Protein AF-A0A969AXI9-F1 (afdb_monomer)

Solvent-accessible surface area (backbone atoms only — not comparable to full-atom values): 7451 Å² total; per-residue (Å²): 142,86,68,66,72,63,53,54,52,52,51,53,48,51,52,55,48,37,53,51,24,48,51,52,16,48,56,24,43,80,67,69,36,31,72,57,13,39,58,26,38,55,54,35,38,53,51,22,58,76,69,65,37,58,68,57,32,22,55,43,30,37,53,43,15,52,35,31,40,77,70,71,38,32,76,61,13,42,57,28,16,54,51,16,29,53,38,17,61,74,72,63,40,59,68,56,25,23,52,22,30,37,53,36,15,48,42,30,41,78,71,67,40,30,72,64,13,40,59,29,19,52,52,16,31,55,36,17,59,74,74,65,37,63,68,58,25,51,52,29,51,54,50,38,54,50,35,34,52,75,71,72,95

Foldseek 3Di:
DPDDPVVVVVVVVLVVLLVVLCVQLVVCVVVLVLVRNLVSLVVSLVSCVVVVPLLSNLVSLQSNLVSCVSVVNLVSSLVSLVSSLVSCVVVVVLVSNLSSLQSNLVSCVSVVVLVSSLVSLVVSLVSCVVVVVPVSNVSSVVVNVVSCVSVVD

Nearest PDB structures (foldseek):
  6hc2-assembly1_C  TM=8.950E-01  e=2.556E-07  Homo sapiens
  3sf4-assembly2_B  TM=8.738E-01  e=2.435E-07  Homo sapiens
  4wne-assembly1_A  TM=8.964E-01  e=4.155E-07  Homo sapiens
  3sf4-assembly1_A  TM=8.566E-01  e=5.298E-07  Homo sapiens
  5a7d-assembly4_D  TM=8.660E-01  e=2.388E-06  Drosophila melanogaster

Sequence (153 aa):
MAELPQVLAQANNRQSEIERLWQQGLEAFDSSQFREAITAWEQALDIYRTAGSREGEGFILNFLGAAYSNLGRYEQAIGLYEEAITIARETGDRTEEGRALGNLALAYDDLGQYEQAIDLYEEAIAIAREVGNRVGEGINQGNLGLAYASLGQ

pLDDT: mean 94.69, std 10.15, range [47.12, 98.88]

Structure (mmCIF, N/CA/C/O backbone):
data_AF-A0A969AXI9-F1
#
_entry.id   AF-A0A969AXI9-F1
#
loop_
_atom_site.group_PDB
_atom_site.id
_atom_site.type_symbol
_atom_site.label_atom_id
_atom_site.label_alt_id
_atom_site.label_comp_id
_atom_site.label_asym_id
_atom_site.label_entity_id
_atom_site.label_seq_id
_atom_site.pdbx_PDB_ins_code
_atom_site.Cartn_x
_atom_site.Cartn_y
_atom_site.Cartn_z
_atom_site.occupancy
_atom_site.B_iso_or_equiv
_atom_site.auth_seq_id
_atom_site.auth_comp_id
_atom_site.auth_asym_id
_atom_site.auth_atom_id
_atom_site.pdbx_PDB_model_num
ATOM 1 N N . MET A 1 1 ? 21.215 8.622 -37.079 1.00 47.12 1 MET A N 1
ATOM 2 C CA . MET A 1 1 ? 20.161 7.629 -37.386 1.00 47.12 1 MET A CA 1
ATOM 3 C C . MET A 1 1 ? 20.528 6.295 -36.744 1.00 47.12 1 MET A C 1
ATOM 5 O O . MET A 1 1 ? 20.957 5.386 -37.440 1.00 47.12 1 MET A O 1
ATOM 9 N N . ALA A 1 2 ? 20.427 6.186 -35.421 1.00 56.16 2 ALA A N 1
ATOM 10 C CA . ALA A 1 2 ? 20.815 4.975 -34.695 1.00 56.16 2 ALA A CA 1
ATOM 11 C C . ALA A 1 2 ? 19.836 4.706 -33.545 1.00 56.16 2 ALA A C 1
ATOM 13 O O . ALA A 1 2 ? 20.257 4.759 -32.405 1.00 56.16 2 ALA A O 1
ATOM 14 N N . GLU A 1 3 ? 18.523 4.567 -33.786 1.00 52.62 3 GLU A N 1
ATOM 15 C CA . GLU A 1 3 ? 17.594 4.788 -32.652 1.00 52.62 3 GLU A CA 1
ATOM 16 C C . GLU A 1 3 ? 16.369 3.871 -32.511 1.00 52.62 3 GLU A C 1
ATOM 18 O O . GLU A 1 3 ? 15.767 3.886 -31.449 1.00 52.62 3 GLU A O 1
ATOM 23 N N . LEU A 1 4 ? 16.009 2.999 -33.462 1.00 60.31 4 LEU A N 1
ATOM 24 C CA . LEU A 1 4 ? 14.818 2.138 -33.279 1.00 60.31 4 LEU A CA 1
ATOM 25 C C . LEU A 1 4 ? 15.106 0.750 -32.663 1.00 60.31 4 LEU A C 1
ATOM 27 O O . LEU A 1 4 ? 14.437 0.385 -31.698 1.00 60.31 4 LEU A O 1
ATOM 31 N N . PRO A 1 5 ? 16.107 -0.030 -33.119 1.00 67.25 5 PRO A N 1
ATOM 32 C CA . PRO A 1 5 ? 16.329 -1.380 -32.582 1.00 67.25 5 PRO A CA 1
ATOM 33 C C . PRO A 1 5 ? 16.895 -1.390 -31.154 1.00 67.25 5 PRO A C 1
ATOM 35 O O . PRO A 1 5 ? 16.579 -2.272 -30.361 1.00 67.25 5 PRO A O 1
ATOM 38 N N . GLN A 1 6 ? 17.732 -0.403 -30.820 1.00 65.25 6 GLN A N 1
ATOM 39 C CA . GLN A 1 6 ? 18.457 -0.353 -29.548 1.00 65.25 6 GLN A CA 1
ATOM 40 C C . GLN A 1 6 ? 17.562 0.122 -28.393 1.00 65.25 6 GLN A C 1
ATOM 42 O O . GLN A 1 6 ? 17.628 -0.434 -27.299 1.00 65.25 6 GLN A O 1
ATOM 47 N N . VAL A 1 7 ? 16.658 1.072 -28.660 1.00 66.44 7 VAL A N 1
ATOM 48 C CA . VAL A 1 7 ? 15.659 1.553 -27.691 1.00 66.44 7 VAL A CA 1
ATOM 49 C C . VAL A 1 7 ? 14.642 0.458 -27.360 1.00 66.44 7 VAL A C 1
ATOM 51 O O . VAL A 1 7 ? 14.347 0.239 -26.187 1.00 66.44 7 VAL A O 1
ATOM 54 N N . LEU A 1 8 ? 14.165 -0.289 -28.366 1.00 63.41 8 LEU A N 1
ATOM 55 C CA . LEU A 1 8 ? 13.256 -1.422 -28.154 1.00 63.41 8 LEU A CA 1
ATOM 56 C C . LEU A 1 8 ? 13.924 -2.554 -27.359 1.00 63.41 8 LEU A C 1
ATOM 58 O O . LEU A 1 8 ? 13.317 -3.100 -26.443 1.00 63.41 8 LEU A O 1
ATOM 62 N N . ALA A 1 9 ? 15.191 -2.869 -27.646 1.00 62.38 9 ALA A N 1
ATOM 63 C CA . ALA A 1 9 ? 15.944 -3.865 -26.883 1.00 62.38 9 ALA A CA 1
ATOM 64 C C . ALA A 1 9 ? 16.154 -3.444 -25.416 1.00 62.38 9 ALA A C 1
ATOM 66 O O . ALA A 1 9 ? 16.011 -4.266 -24.512 1.00 62.38 9 ALA A O 1
ATOM 67 N N . GLN A 1 10 ? 16.444 -2.164 -25.163 1.00 66.62 10 GLN A N 1
ATOM 68 C CA . GLN A 1 10 ? 16.633 -1.640 -23.808 1.00 66.62 10 GLN A CA 1
ATOM 69 C C . GLN A 1 10 ? 15.316 -1.544 -23.022 1.00 66.62 10 GLN A C 1
ATOM 71 O O . GLN A 1 10 ? 15.304 -1.787 -21.818 1.00 66.62 10 GLN A O 1
ATOM 76 N N . ALA A 1 11 ? 14.200 -1.218 -23.679 1.00 66.50 11 ALA A N 1
ATOM 77 C CA . ALA A 1 11 ? 12.870 -1.263 -23.071 1.00 66.50 11 ALA A CA 1
ATOM 78 C C . ALA A 1 11 ? 12.459 -2.700 -22.710 1.00 66.50 11 ALA A C 1
ATOM 80 O O . ALA A 1 11 ? 12.049 -2.943 -21.579 1.00 66.50 11 ALA A O 1
ATOM 81 N N . ASN A 1 12 ? 12.667 -3.659 -23.617 1.00 69.56 12 ASN A N 1
ATOM 82 C CA . ASN A 1 12 ? 12.387 -5.074 -23.356 1.00 69.56 12 ASN A CA 1
ATOM 83 C C . ASN A 1 12 ? 13.239 -5.634 -22.208 1.00 69.56 12 ASN A C 1
ATOM 85 O O . ASN A 1 12 ? 12.747 -6.429 -21.409 1.00 69.56 12 ASN A O 1
ATOM 89 N N . ASN A 1 13 ? 14.499 -5.197 -22.097 1.00 82.00 13 ASN A N 1
ATOM 90 C CA . ASN A 1 13 ? 15.364 -5.589 -20.987 1.00 82.00 13 ASN A CA 1
ATOM 91 C C . ASN A 1 13 ? 14.844 -5.043 -19.646 1.00 82.00 13 ASN A C 1
ATOM 93 O O . ASN A 1 13 ? 14.708 -5.800 -18.692 1.00 82.00 13 ASN A O 1
ATOM 97 N N . ARG A 1 14 ? 14.456 -3.759 -19.598 1.00 85.06 14 ARG A N 1
ATOM 98 C CA . ARG A 1 14 ? 13.878 -3.142 -18.390 1.00 85.06 14 ARG A CA 1
ATOM 99 C C . ARG A 1 14 ? 12.575 -3.810 -17.956 1.00 85.06 14 ARG A C 1
ATOM 101 O O . ARG A 1 14 ? 12.397 -4.061 -16.772 1.00 85.06 14 ARG A O 1
ATOM 108 N N . GLN A 1 15 ? 11.695 -4.137 -18.900 1.00 86.50 15 GLN A N 1
ATOM 109 C CA . GLN A 1 15 ? 10.440 -4.824 -18.593 1.00 86.50 15 GLN A CA 1
ATOM 110 C C . GLN A 1 15 ? 10.687 -6.225 -18.015 1.00 86.50 15 GLN A C 1
ATOM 112 O O . GLN A 1 15 ? 10.118 -6.584 -16.989 1.00 86.50 15 GLN A O 1
ATOM 117 N N . SER A 1 16 ? 11.601 -6.983 -18.627 1.00 90.12 16 SER A N 1
ATOM 118 C CA . SER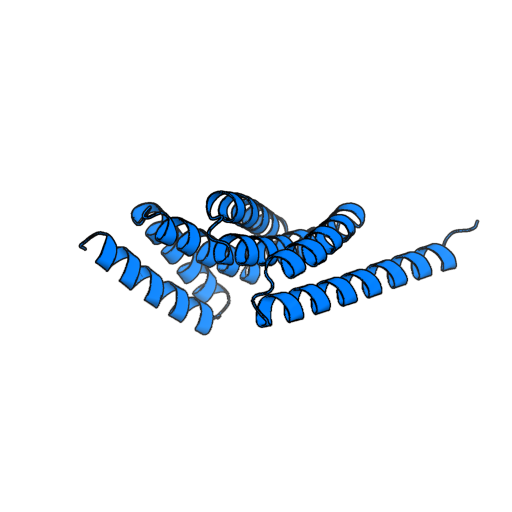 A 1 16 ? 11.987 -8.313 -18.132 1.00 90.12 16 SER A CA 1
ATOM 119 C C . SER A 1 16 ? 12.616 -8.239 -16.734 1.00 90.12 16 SER A C 1
ATOM 121 O O . SER A 1 16 ? 12.417 -9.122 -15.900 1.00 90.12 16 SER A O 1
ATOM 123 N N . GLU A 1 17 ? 13.381 -7.181 -16.460 1.00 94.31 17 GLU A N 1
ATOM 124 C CA . GLU A 1 17 ? 13.988 -6.944 -15.154 1.00 94.31 17 GLU A CA 1
ATOM 125 C C . GLU A 1 17 ? 12.955 -6.584 -14.081 1.00 94.31 17 GLU A C 1
ATOM 127 O O . GLU A 1 17 ? 12.999 -7.166 -12.997 1.00 94.31 17 GLU A O 1
ATOM 132 N N . ILE A 1 18 ? 11.996 -5.705 -14.390 1.00 94.69 18 ILE A N 1
ATOM 133 C CA . ILE A 1 18 ? 10.863 -5.391 -13.506 1.00 94.69 18 ILE A CA 1
ATOM 134 C C . ILE A 1 18 ? 10.096 -6.665 -13.157 1.00 94.69 18 ILE A C 1
ATOM 136 O O . ILE A 1 18 ? 9.833 -6.911 -11.985 1.00 94.69 18 ILE A O 1
ATOM 140 N N . GLU A 1 19 ? 9.767 -7.496 -14.147 1.00 94.88 19 GLU A N 1
ATOM 141 C CA . GLU A 1 19 ? 9.037 -8.750 -13.926 1.00 94.8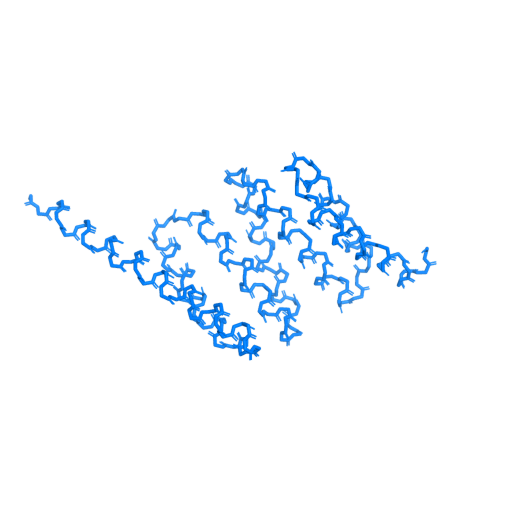8 19 GLU A CA 1
ATOM 142 C C . GLU A 1 19 ? 9.816 -9.709 -13.022 1.00 94.88 19 GLU A C 1
ATOM 144 O O . GLU A 1 19 ? 9.246 -10.309 -12.109 1.00 94.88 19 GLU A O 1
ATOM 149 N N . ARG A 1 20 ? 11.135 -9.811 -13.217 1.00 97.25 20 ARG A N 1
ATOM 150 C CA . ARG A 1 20 ? 12.005 -10.608 -12.346 1.00 97.25 20 ARG A CA 1
ATOM 151 C C . ARG A 1 20 ? 12.002 -10.077 -10.912 1.00 97.25 20 ARG A C 1
ATOM 153 O O . ARG A 1 20 ? 11.842 -10.864 -9.983 1.00 97.25 20 ARG A O 1
ATOM 160 N N . LEU A 1 21 ? 12.203 -8.774 -10.724 1.00 98.06 21 LEU A N 1
ATOM 161 C CA . LEU A 1 21 ? 12.236 -8.135 -9.403 1.00 98.06 21 LEU A CA 1
ATOM 162 C C . LEU A 1 21 ? 10.883 -8.237 -8.696 1.00 98.06 21 LEU A C 1
ATOM 164 O O . LEU A 1 21 ? 10.824 -8.511 -7.501 1.00 98.06 21 LEU A O 1
ATOM 168 N N . TRP A 1 22 ? 9.798 -8.088 -9.451 1.00 96.38 22 TRP A N 1
ATOM 169 C CA . TRP A 1 22 ? 8.438 -8.279 -8.978 1.00 96.38 22 TRP A CA 1
ATOM 170 C C . TRP A 1 22 ? 8.229 -9.685 -8.409 1.00 96.38 22 TRP A C 1
ATOM 172 O O . TRP A 1 22 ? 7.823 -9.817 -7.255 1.00 96.38 22 TRP A O 1
ATOM 182 N N . GLN A 1 23 ? 8.570 -10.723 -9.180 1.00 97.69 23 GLN A N 1
ATOM 183 C CA . GLN A 1 23 ? 8.433 -12.117 -8.746 1.00 97.69 23 GLN A CA 1
ATOM 184 C C . GLN A 1 23 ? 9.321 -12.440 -7.543 1.00 97.69 23 GLN A C 1
ATOM 186 O O . GLN A 1 23 ? 8.860 -13.077 -6.603 1.00 97.69 23 GLN A O 1
ATOM 191 N N . GLN A 1 24 ? 10.564 -11.953 -7.534 1.00 97.94 24 GLN A N 1
ATOM 192 C CA . GLN A 1 24 ? 11.458 -12.121 -6.385 1.00 97.94 24 GLN A CA 1
ATOM 193 C C . GLN A 1 24 ? 10.886 -11.482 -5.124 1.00 97.94 24 GLN A C 1
ATOM 195 O O . GLN A 1 24 ? 10.932 -12.085 -4.054 1.00 97.94 24 GLN A O 1
ATOM 200 N N . GLY A 1 25 ? 10.330 -10.275 -5.245 1.00 98.31 25 GLY A N 1
ATOM 201 C CA . GLY A 1 25 ? 9.736 -9.604 -4.104 1.00 98.31 25 GLY A CA 1
ATOM 202 C C . GLY A 1 25 ? 8.477 -10.305 -3.596 1.00 98.31 25 GLY A C 1
ATOM 203 O O . GLY A 1 25 ? 8.328 -10.445 -2.386 1.00 98.31 25 GLY A O 1
ATOM 204 N N . LEU A 1 26 ? 7.629 -10.824 -4.492 1.00 98.25 26 LEU A N 1
ATOM 205 C CA . LEU A 1 26 ? 6.474 -11.645 -4.112 1.00 98.25 26 LEU A CA 1
ATOM 206 C C . LEU A 1 26 ? 6.890 -12.930 -3.388 1.00 98.25 26 LEU A C 1
ATOM 208 O O . LEU A 1 26 ? 6.395 -13.197 -2.300 1.00 98.25 26 LEU A O 1
ATOM 212 N N . GLU A 1 27 ? 7.831 -13.696 -3.946 1.00 98.44 27 GLU A N 1
ATOM 213 C CA . GLU A 1 27 ? 8.307 -14.950 -3.344 1.00 98.44 27 GLU A CA 1
ATOM 214 C C . GLU A 1 27 ? 8.919 -14.716 -1.955 1.00 98.44 27 GLU A C 1
ATOM 216 O O . GLU A 1 27 ? 8.650 -15.455 -0.999 1.00 98.44 27 GLU A O 1
ATOM 221 N N . ALA A 1 28 ? 9.712 -13.650 -1.824 1.00 98.44 28 ALA A N 1
ATOM 222 C CA . ALA A 1 28 ? 10.267 -13.235 -0.547 1.00 98.44 28 ALA A CA 1
ATOM 223 C C . ALA A 1 28 ? 9.164 -12.830 0.442 1.00 98.44 28 ALA A C 1
ATOM 225 O O . ALA A 1 28 ? 9.204 -13.252 1.597 1.00 98.44 28 ALA A O 1
ATOM 226 N N . PHE A 1 29 ? 8.170 -12.053 0.006 1.00 98.19 29 PHE A N 1
ATOM 227 C CA . PHE A 1 29 ? 7.055 -11.611 0.846 1.00 98.19 29 PHE A CA 1
ATOM 228 C C . PHE A 1 29 ? 6.210 -12.789 1.347 1.00 98.19 29 PHE A C 1
ATOM 230 O O . PHE A 1 29 ? 5.956 -12.883 2.547 1.00 98.19 29 PHE A O 1
ATOM 237 N N . ASP A 1 30 ? 5.863 -13.727 0.464 1.00 97.88 30 ASP A N 1
ATOM 238 C CA . ASP A 1 30 ? 5.107 -14.942 0.798 1.00 97.88 30 ASP A CA 1
ATOM 239 C C . ASP A 1 30 ? 5.871 -15.850 1.776 1.00 97.88 30 ASP A C 1
ATOM 241 O O . ASP A 1 30 ? 5.275 -16.562 2.585 1.00 97.88 30 ASP A O 1
ATOM 245 N N . SER A 1 31 ? 7.205 -15.792 1.740 1.00 97.81 31 SER A N 1
ATOM 246 C CA . SER A 1 3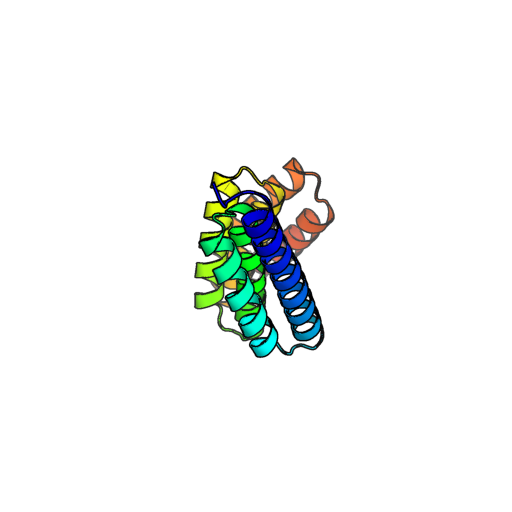1 ? 8.095 -16.497 2.669 1.00 97.81 31 SER A CA 1
ATOM 247 C C . SER A 1 31 ? 8.406 -15.698 3.945 1.00 97.81 31 SER A C 1
ATOM 249 O O . SER A 1 31 ? 9.299 -16.078 4.706 1.00 97.81 31 SER A O 1
ATOM 251 N N . SER A 1 32 ? 7.722 -14.571 4.178 1.00 97.88 32 SER A N 1
ATOM 252 C CA . SER A 1 32 ? 7.968 -13.620 5.276 1.00 97.88 32 SER A CA 1
ATOM 253 C C . SER A 1 32 ? 9.385 -13.021 5.309 1.00 97.88 32 SER A C 1
ATOM 255 O O . SER A 1 32 ? 9.831 -12.473 6.321 1.00 97.88 32 SER A O 1
ATOM 257 N N . GLN A 1 33 ? 10.114 -13.082 4.194 1.00 98.44 33 GLN A N 1
ATOM 258 C CA . GLN A 1 33 ? 11.434 -12.480 3.995 1.00 98.44 33 GLN A CA 1
ATOM 259 C C . GLN A 1 33 ? 11.285 -11.010 3.569 1.00 98.44 33 GLN A C 1
ATOM 261 O O . GLN A 1 33 ? 11.776 -10.572 2.531 1.00 98.44 33 GLN A O 1
ATOM 266 N N . PHE A 1 34 ? 10.607 -10.205 4.391 1.00 98.38 34 PHE A N 1
ATOM 267 C CA . PHE A 1 34 ? 10.188 -8.844 4.020 1.00 98.38 34 PHE A CA 1
ATOM 268 C C . PHE A 1 34 ? 11.341 -7.904 3.641 1.00 98.38 34 PHE A C 1
ATOM 270 O O . PHE A 1 34 ? 11.175 -7.038 2.791 1.00 98.38 34 PHE A O 1
ATOM 277 N N . ARG A 1 35 ? 12.534 -8.074 4.227 1.00 98.44 35 ARG A N 1
ATOM 278 C CA . ARG A 1 35 ? 13.715 -7.269 3.855 1.00 98.44 35 ARG A CA 1
ATOM 279 C C . ARG A 1 35 ? 14.191 -7.551 2.429 1.00 98.44 35 ARG A C 1
ATOM 281 O O . ARG A 1 35 ? 14.651 -6.640 1.743 1.00 98.44 35 ARG A O 1
ATOM 288 N N . GLU A 1 36 ? 14.081 -8.798 1.989 1.00 98.19 36 GLU A N 1
ATOM 289 C CA . GLU A 1 36 ? 14.427 -9.199 0.625 1.00 98.19 36 GLU A CA 1
ATOM 290 C C . GLU A 1 36 ? 13.365 -8.702 -0.355 1.00 98.19 36 GLU A C 1
ATOM 292 O O . GLU A 1 36 ? 13.718 -8.145 -1.395 1.00 98.19 36 GLU A O 1
ATOM 297 N N . ALA A 1 37 ? 12.084 -8.772 0.033 1.00 98.62 37 ALA A N 1
ATOM 298 C CA . ALA A 1 37 ? 10.989 -8.184 -0.735 1.00 98.62 37 ALA A CA 1
ATOM 299 C C . ALA A 1 37 ? 11.183 -6.678 -0.955 1.00 98.62 37 ALA A C 1
ATOM 301 O O . ALA A 1 37 ? 11.131 -6.208 -2.090 1.00 98.62 37 ALA A O 1
ATOM 302 N N . ILE A 1 38 ? 11.513 -5.942 0.112 1.00 98.75 38 ILE A N 1
ATOM 303 C CA . ILE A 1 38 ? 11.839 -4.511 0.047 1.00 98.75 38 ILE A CA 1
ATOM 304 C C . ILE A 1 38 ? 12.993 -4.262 -0.923 1.00 98.75 38 ILE A C 1
ATOM 306 O O . ILE A 1 38 ? 12.875 -3.422 -1.807 1.00 98.75 38 ILE A O 1
ATOM 310 N N . THR A 1 39 ? 14.080 -5.029 -0.815 1.00 98.56 39 THR A N 1
ATOM 311 C CA . THR A 1 39 ? 15.259 -4.853 -1.677 1.00 98.56 39 THR A CA 1
ATOM 312 C C . THR A 1 39 ? 14.923 -5.042 -3.161 1.00 98.56 39 THR A C 1
ATOM 314 O O . THR A 1 39 ? 15.434 -4.308 -4.010 1.00 98.56 39 THR A O 1
ATOM 317 N N . ALA A 1 40 ? 14.081 -6.024 -3.492 1.00 98.31 40 ALA A N 1
ATOM 318 C CA . ALA A 1 40 ? 13.664 -6.282 -4.868 1.00 98.31 40 ALA A CA 1
ATOM 319 C C . ALA A 1 40 ? 12.711 -5.193 -5.391 1.00 98.31 40 ALA A C 1
ATOM 321 O O . ALA A 1 40 ? 12.882 -4.686 -6.501 1.00 98.31 40 ALA A O 1
ATOM 322 N N . TRP A 1 41 ? 11.730 -4.794 -4.584 1.00 98.62 41 TRP A N 1
ATOM 323 C CA . TRP A 1 41 ? 10.737 -3.797 -4.972 1.00 98.62 41 TRP A CA 1
ATOM 324 C C . TRP A 1 41 ? 11.289 -2.363 -5.003 1.00 98.62 41 TRP A C 1
ATOM 326 O O . TRP A 1 41 ? 10.858 -1.587 -5.850 1.00 98.62 41 TRP A O 1
ATOM 336 N N . GLU A 1 42 ? 12.293 -2.016 -4.191 1.00 98.50 42 GLU A N 1
ATOM 337 C CA . GLU A 1 42 ? 13.016 -0.734 -4.291 1.00 98.50 42 GLU A CA 1
ATOM 338 C C . GLU A 1 42 ? 13.784 -0.619 -5.619 1.00 98.50 42 GLU A C 1
ATOM 340 O O . GLU A 1 42 ? 13.790 0.443 -6.242 1.00 98.50 42 GLU A O 1
ATOM 345 N N . GLN A 1 43 ? 14.371 -1.718 -6.107 1.00 98.00 43 GLN A N 1
ATOM 346 C CA . GLN A 1 43 ? 14.990 -1.744 -7.438 1.00 98.00 43 GLN A CA 1
ATOM 347 C C . GLN A 1 43 ? 13.941 -1.585 -8.545 1.00 98.00 43 GLN A C 1
ATOM 349 O O . GLN A 1 43 ? 14.150 -0.820 -9.483 1.00 98.00 43 GLN A O 1
ATOM 354 N N . ALA A 1 44 ? 12.793 -2.263 -8.437 1.00 97.94 44 ALA A N 1
ATOM 355 C CA . ALA A 1 44 ? 11.714 -2.117 -9.416 1.00 97.94 44 ALA A CA 1
ATOM 356 C C . ALA A 1 44 ? 11.156 -0.681 -9.435 1.00 97.94 44 ALA A C 1
ATOM 358 O O . ALA A 1 44 ? 10.899 -0.134 -10.509 1.00 97.94 44 ALA A O 1
ATOM 359 N N . LEU A 1 45 ? 11.031 -0.052 -8.263 1.00 98.00 45 LEU A N 1
ATOM 360 C CA . LEU A 1 45 ? 10.621 1.343 -8.105 1.00 98.00 45 LEU A CA 1
ATOM 361 C C . LEU A 1 45 ? 11.554 2.310 -8.845 1.00 98.00 45 LEU A C 1
ATOM 363 O O . LEU A 1 45 ? 11.070 3.195 -9.553 1.00 98.00 45 LEU A O 1
ATOM 367 N N . ASP A 1 46 ? 12.871 2.132 -8.732 1.00 97.44 46 ASP A N 1
ATOM 368 C CA . ASP A 1 46 ? 13.848 2.957 -9.455 1.00 97.44 46 ASP A CA 1
ATOM 369 C C . ASP A 1 46 ? 13.681 2.850 -10.980 1.00 97.44 46 ASP A C 1
ATOM 371 O O . ASP A 1 46 ? 13.699 3.860 -11.696 1.00 97.44 46 ASP A O 1
ATOM 375 N N . ILE A 1 47 ? 13.418 1.638 -11.483 1.00 96.06 47 ILE A N 1
ATOM 376 C CA . ILE A 1 47 ? 13.175 1.421 -12.913 1.00 96.06 47 ILE A CA 1
ATOM 377 C C . ILE A 1 47 ? 11.867 2.095 -13.347 1.00 96.06 47 ILE A C 1
ATOM 379 O O . ILE A 1 47 ? 11.869 2.779 -14.375 1.00 96.06 47 ILE A O 1
ATOM 383 N N . TYR A 1 48 ? 10.772 1.956 -12.589 1.00 96.62 48 TYR A N 1
ATOM 384 C CA . TYR A 1 48 ? 9.500 2.618 -12.910 1.00 96.62 48 TYR A CA 1
ATOM 385 C C . TYR A 1 48 ? 9.637 4.143 -12.941 1.00 96.62 48 TYR A C 1
ATOM 387 O O . TYR A 1 48 ? 9.204 4.769 -13.913 1.00 96.62 48 TYR A O 1
ATOM 395 N N . ARG A 1 49 ? 10.321 4.730 -11.950 1.00 96.12 49 ARG A N 1
ATOM 396 C CA . ARG A 1 49 ? 10.606 6.174 -11.893 1.00 96.12 49 ARG A CA 1
ATOM 397 C C . ARG A 1 49 ? 11.451 6.636 -13.076 1.00 96.12 49 ARG A C 1
ATOM 399 O O . ARG A 1 49 ? 11.091 7.595 -13.755 1.00 96.12 49 ARG A O 1
ATOM 406 N N . THR A 1 50 ? 12.527 5.918 -13.392 1.00 95.06 50 THR A N 1
ATOM 407 C CA . THR A 1 50 ? 13.405 6.237 -14.533 1.00 95.06 50 THR A CA 1
ATOM 408 C C . THR A 1 50 ? 12.696 6.061 -15.880 1.00 95.06 50 THR A C 1
ATOM 410 O O . THR A 1 50 ? 12.998 6.755 -16.853 1.00 95.06 50 THR A O 1
ATOM 413 N N . ALA A 1 51 ? 11.740 5.136 -15.965 1.00 92.62 51 ALA A N 1
ATOM 414 C CA . ALA A 1 51 ? 10.899 4.946 -17.141 1.00 92.62 51 ALA A CA 1
ATOM 415 C C . ALA A 1 51 ? 9.738 5.954 -17.236 1.00 92.62 51 ALA A C 1
ATOM 417 O O . ALA A 1 51 ? 9.101 6.021 -18.286 1.00 92.62 51 ALA A O 1
ATOM 418 N N . GLY A 1 52 ? 9.461 6.722 -16.176 1.00 93.94 52 GLY A N 1
ATOM 419 C CA . GLY A 1 52 ? 8.310 7.624 -16.094 1.00 93.94 52 GLY A CA 1
ATOM 420 C C . GLY A 1 52 ? 6.961 6.901 -16.002 1.00 93.94 52 GLY A C 1
ATOM 421 O O . GLY A 1 52 ? 5.934 7.480 -16.349 1.00 93.94 52 GLY A O 1
ATOM 422 N N . SER A 1 53 ? 6.945 5.63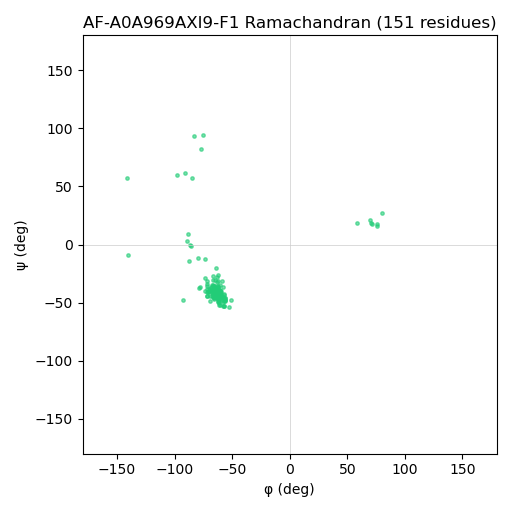3 -15.577 1.00 95.81 53 SER A N 1
ATOM 423 C CA . SER A 1 53 ? 5.711 4.860 -15.409 1.00 95.81 53 SER A CA 1
ATOM 424 C C . SER A 1 53 ? 5.086 5.176 -14.056 1.00 95.81 53 SER A C 1
ATOM 426 O O . SER A 1 53 ? 5.422 4.566 -13.041 1.00 95.81 53 SER A O 1
ATOM 428 N N . ARG A 1 54 ? 4.165 6.142 -14.049 1.00 97.31 54 ARG A N 1
ATOM 429 C CA . ARG A 1 54 ? 3.494 6.575 -12.821 1.00 97.31 54 ARG A CA 1
ATOM 430 C C . ARG A 1 54 ? 2.606 5.472 -12.239 1.00 97.31 54 ARG A C 1
ATOM 432 O O . ARG A 1 54 ? 2.654 5.227 -11.045 1.00 97.31 54 ARG A O 1
ATOM 439 N N . GLU A 1 55 ? 1.887 4.732 -13.083 1.00 96.12 55 GLU A N 1
ATOM 440 C CA . GLU A 1 55 ? 1.071 3.579 -12.664 1.00 96.12 55 GLU A CA 1
ATOM 441 C C . GLU A 1 55 ? 1.913 2.494 -11.969 1.00 96.12 55 GLU A C 1
ATOM 443 O O . GLU A 1 55 ? 1.569 2.045 -10.876 1.00 96.12 55 GLU A O 1
ATOM 448 N N . GLY A 1 56 ? 3.051 2.110 -12.563 1.00 97.00 56 GLY A N 1
ATOM 449 C CA . GLY A 1 56 ? 3.953 1.112 -11.982 1.00 97.00 56 GLY A CA 1
ATOM 450 C C . GLY A 1 56 ? 4.605 1.579 -10.679 1.00 97.00 56 GLY A C 1
ATOM 451 O O . GLY A 1 56 ? 4.758 0.790 -9.745 1.00 97.00 56 GLY A O 1
ATOM 452 N N . GLU A 1 57 ? 4.927 2.871 -10.590 1.00 98.00 57 GLU A N 1
ATOM 453 C CA . GLU A 1 57 ? 5.424 3.506 -9.370 1.00 98.00 57 GLU A CA 1
ATOM 454 C C . GLU A 1 57 ? 4.403 3.410 -8.226 1.00 98.00 57 GLU A C 1
ATOM 456 O O . GLU A 1 57 ? 4.732 2.906 -7.154 1.00 98.00 57 GLU A O 1
ATOM 461 N N . GLY A 1 58 ? 3.150 3.814 -8.454 1.00 98.25 58 GLY A N 1
ATOM 462 C CA . GLY A 1 58 ? 2.099 3.733 -7.432 1.00 98.25 58 GLY A CA 1
ATOM 463 C C . GLY A 1 58 ? 1.823 2.298 -6.994 1.00 98.25 58 GLY A C 1
ATOM 464 O O . GLY A 1 58 ? 1.741 2.012 -5.798 1.00 98.25 58 GLY A O 1
ATOM 465 N N . PHE A 1 59 ? 1.765 1.378 -7.961 1.00 97.69 59 PHE A N 1
ATOM 466 C CA . PHE A 1 59 ? 1.576 -0.041 -7.692 1.00 97.69 59 PHE A CA 1
ATOM 467 C C . PHE A 1 59 ? 2.664 -0.582 -6.758 1.00 97.69 59 PHE A C 1
ATOM 469 O O . PHE A 1 59 ? 2.341 -1.167 -5.725 1.00 97.69 59 PHE A O 1
ATOM 476 N N . ILE A 1 60 ? 3.946 -0.368 -7.079 1.00 98.44 60 ILE A N 1
ATOM 477 C CA . ILE A 1 60 ? 5.050 -0.948 -6.303 1.00 98.44 60 ILE A CA 1
ATOM 478 C C . ILE A 1 60 ? 5.226 -0.285 -4.930 1.00 98.44 60 ILE A C 1
ATOM 480 O O . ILE A 1 60 ? 5.588 -0.969 -3.970 1.00 98.44 60 ILE A O 1
ATOM 484 N N . LEU A 1 61 ? 4.920 1.012 -4.803 1.00 98.81 61 LEU A N 1
ATOM 485 C CA . LEU A 1 61 ? 4.934 1.726 -3.521 1.00 98.81 61 LEU A CA 1
ATOM 486 C C . LEU A 1 61 ? 3.960 1.105 -2.518 1.00 98.81 61 LEU A C 1
ATOM 488 O O . LEU A 1 61 ? 4.313 0.930 -1.353 1.00 98.81 61 LEU A O 1
ATOM 492 N N . ASN A 1 62 ? 2.777 0.682 -2.970 1.00 97.94 62 ASN A N 1
ATOM 493 C CA . ASN A 1 62 ? 1.821 -0.001 -2.104 1.00 97.94 62 ASN A CA 1
ATOM 494 C C . ASN A 1 62 ? 2.358 -1.356 -1.587 1.00 97.94 62 ASN A C 1
ATOM 496 O O . ASN A 1 62 ? 2.149 -1.700 -0.425 1.00 97.94 62 ASN A O 1
ATOM 500 N N . PHE A 1 63 ? 3.098 -2.114 -2.405 1.00 98.50 63 PHE A N 1
ATOM 501 C CA . PHE A 1 63 ? 3.741 -3.362 -1.959 1.00 98.50 63 PHE A CA 1
ATOM 502 C C . PHE A 1 63 ? 4.898 -3.114 -0.991 1.00 98.50 63 PHE A C 1
ATOM 504 O O . PHE A 1 63 ? 5.015 -3.806 0.022 1.00 98.50 63 PHE A O 1
ATOM 511 N N . LEU A 1 64 ? 5.718 -2.093 -1.251 1.00 98.75 64 LEU A N 1
ATOM 512 C CA . LEU A 1 64 ? 6.742 -1.660 -0.302 1.00 98.75 64 LEU A CA 1
ATOM 513 C C . LEU A 1 64 ? 6.109 -1.296 1.040 1.00 98.75 64 LEU A C 1
ATOM 515 O O . LEU A 1 64 ? 6.547 -1.822 2.064 1.00 98.75 64 LEU A O 1
ATOM 519 N N . GLY A 1 65 ? 5.048 -0.484 1.036 1.00 98.69 65 GLY A N 1
ATOM 520 C CA . GLY A 1 65 ? 4.298 -0.132 2.241 1.00 98.69 65 GLY A CA 1
ATOM 521 C C . GLY A 1 65 ? 3.891 -1.373 3.036 1.00 98.69 65 GLY A C 1
ATOM 522 O O . GLY A 1 65 ? 4.202 -1.468 4.223 1.00 98.69 65 GLY A O 1
ATOM 523 N N . ALA A 1 66 ? 3.333 -2.386 2.367 1.00 98.50 66 ALA A N 1
ATOM 524 C CA . ALA A 1 66 ? 2.934 -3.638 3.011 1.00 98.50 66 ALA A CA 1
ATOM 525 C C . ALA A 1 66 ? 4.114 -4.383 3.651 1.00 98.50 66 ALA A C 1
ATOM 527 O O . ALA A 1 66 ? 3.993 -4.895 4.767 1.00 98.50 66 ALA A O 1
ATOM 528 N N . ALA A 1 67 ? 5.274 -4.427 2.992 1.00 98.69 67 ALA A N 1
ATOM 529 C CA . ALA A 1 67 ? 6.468 -5.053 3.560 1.00 98.69 67 ALA A CA 1
ATOM 530 C C . ALA A 1 67 ? 7.027 -4.279 4.763 1.00 98.69 67 ALA A C 1
ATOM 532 O O . ALA A 1 67 ? 7.456 -4.897 5.741 1.00 98.69 67 ALA A O 1
ATOM 533 N N . TYR A 1 68 ? 6.994 -2.944 4.733 1.00 98.81 68 TYR A N 1
ATOM 534 C CA . TYR A 1 68 ? 7.372 -2.117 5.881 1.00 98.81 68 TYR A CA 1
ATOM 535 C C . TYR A 1 68 ? 6.395 -2.294 7.057 1.00 98.81 68 TYR A C 1
ATOM 537 O O . TYR A 1 68 ? 6.861 -2.472 8.186 1.00 98.81 68 TYR A O 1
ATOM 545 N N . SER A 1 69 ? 5.079 -2.347 6.812 1.00 98.38 69 SER A N 1
ATOM 546 C CA . SER A 1 69 ? 4.070 -2.658 7.840 1.00 98.38 69 SER A CA 1
ATOM 547 C C . SER A 1 69 ? 4.319 -4.022 8.487 1.00 98.38 69 SER A C 1
ATOM 549 O O . SER A 1 69 ? 4.352 -4.120 9.708 1.00 98.38 69 SER A O 1
ATOM 551 N N . ASN A 1 70 ? 4.603 -5.066 7.701 1.00 98.19 70 ASN A N 1
ATOM 552 C CA . ASN A 1 70 ? 4.902 -6.405 8.233 1.00 98.19 70 ASN A CA 1
ATOM 553 C C . ASN A 1 70 ? 6.187 -6.464 9.084 1.00 98.19 70 ASN A C 1
ATOM 555 O O . ASN A 1 70 ? 6.369 -7.378 9.887 1.00 98.19 70 ASN A O 1
ATOM 559 N N . LEU A 1 71 ? 7.085 -5.486 8.935 1.00 98.25 71 LEU A N 1
ATOM 560 C CA . LEU A 1 71 ? 8.259 -5.311 9.796 1.00 98.25 71 LEU A CA 1
ATOM 561 C C . LEU A 1 71 ? 7.986 -4.432 11.031 1.00 98.25 71 LEU A C 1
ATOM 563 O O . LEU A 1 71 ? 8.927 -4.143 11.773 1.00 98.25 71 LEU A O 1
ATOM 567 N N . GLY A 1 72 ? 6.746 -3.980 11.240 1.00 97.94 72 GLY A N 1
ATOM 568 C CA . GLY A 1 72 ? 6.364 -3.049 12.306 1.00 97.94 72 GLY A CA 1
ATOM 569 C C . GLY A 1 72 ? 6.873 -1.621 12.091 1.00 97.94 72 GLY A C 1
ATOM 570 O O . GLY A 1 72 ? 6.986 -0.858 13.045 1.00 97.94 72 GLY A O 1
ATOM 571 N N . ARG A 1 73 ? 7.249 -1.258 10.857 1.00 98.56 73 ARG A N 1
ATOM 572 C CA . ARG A 1 73 ? 7.775 0.071 10.495 1.00 98.56 73 ARG A CA 1
ATOM 573 C C . ARG A 1 73 ? 6.657 0.928 9.902 1.00 98.56 73 ARG A C 1
ATOM 575 O O . ARG A 1 73 ? 6.727 1.332 8.739 1.00 98.56 73 ARG A O 1
ATOM 582 N N . TYR A 1 74 ? 5.614 1.156 10.693 1.00 98.19 74 TYR A N 1
ATOM 583 C CA . TYR A 1 74 ? 4.354 1.736 10.227 1.00 98.19 74 TYR A CA 1
ATOM 584 C C . TYR A 1 74 ? 4.501 3.165 9.702 1.00 98.19 74 TYR A C 1
ATOM 586 O O . TYR A 1 74 ? 3.934 3.481 8.664 1.00 98.19 74 TYR A O 1
ATOM 594 N N . GLU A 1 75 ? 5.334 4.006 10.314 1.00 97.94 75 GLU A N 1
ATOM 595 C CA . GLU A 1 75 ? 5.548 5.387 9.857 1.00 97.94 75 GLU A CA 1
ATOM 596 C C . GLU A 1 75 ? 6.149 5.452 8.448 1.00 97.94 75 GLU A C 1
ATOM 598 O O . GLU A 1 75 ? 5.867 6.367 7.678 1.00 97.94 75 GLU A O 1
ATOM 603 N N . GLN A 1 76 ? 6.967 4.464 8.082 1.00 98.38 76 GLN A N 1
ATOM 604 C CA . GLN A 1 76 ? 7.524 4.378 6.733 1.00 98.38 76 GLN A CA 1
ATOM 605 C C . GLN A 1 76 ? 6.517 3.815 5.742 1.00 98.38 76 GLN A C 1
ATOM 607 O O . GLN A 1 76 ? 6.469 4.275 4.605 1.00 98.38 76 GLN A O 1
ATOM 612 N N . ALA A 1 77 ? 5.707 2.849 6.176 1.00 98.69 77 ALA A N 1
ATOM 613 C CA . ALA A 1 77 ? 4.615 2.335 5.368 1.00 98.69 77 ALA A CA 1
ATOM 614 C C . ALA A 1 77 ? 3.599 3.437 5.034 1.00 98.69 77 ALA A C 1
ATOM 616 O O . ALA A 1 77 ? 3.221 3.568 3.875 1.00 98.69 77 ALA A O 1
ATOM 617 N N . ILE A 1 78 ? 3.245 4.277 6.013 1.00 98.81 78 ILE A N 1
ATOM 618 C CA . ILE A 1 78 ? 2.342 5.426 5.850 1.00 98.81 78 ILE A CA 1
ATOM 619 C C . ILE A 1 78 ? 2.802 6.326 4.703 1.00 98.81 78 ILE A C 1
ATOM 621 O O . ILE A 1 78 ? 2.043 6.526 3.760 1.00 98.81 78 ILE A O 1
ATOM 625 N N . GLY A 1 79 ? 4.059 6.785 4.716 1.00 98.75 79 GLY A N 1
ATOM 626 C CA . GLY A 1 79 ? 4.563 7.662 3.653 1.00 98.75 79 GLY A CA 1
ATOM 627 C C . GLY A 1 79 ? 4.525 7.018 2.260 1.00 98.75 79 GLY A C 1
ATOM 628 O O . GLY A 1 79 ? 4.244 7.692 1.271 1.00 98.75 79 GLY A O 1
ATOM 629 N N . LEU A 1 80 ? 4.752 5.703 2.175 1.00 98.88 80 LEU A N 1
ATOM 630 C CA . LEU A 1 80 ? 4.667 4.954 0.916 1.00 98.88 80 LEU A CA 1
ATOM 631 C C . LEU A 1 80 ? 3.219 4.815 0.426 1.00 98.88 80 LEU A C 1
ATOM 633 O O . LEU A 1 80 ? 2.963 4.966 -0.769 1.00 98.88 80 LEU A O 1
ATOM 637 N N . TYR A 1 81 ? 2.267 4.558 1.327 1.00 98.88 81 TYR A N 1
ATOM 638 C CA . TYR A 1 81 ? 0.850 4.497 0.972 1.00 98.88 81 TYR A CA 1
ATOM 639 C C . TYR A 1 81 ? 0.305 5.867 0.564 1.00 98.88 81 TYR A C 1
ATOM 641 O O . TYR A 1 81 ? -0.421 5.947 -0.420 1.00 98.88 81 TYR A O 1
ATOM 649 N N . GLU A 1 82 ? 0.677 6.947 1.254 1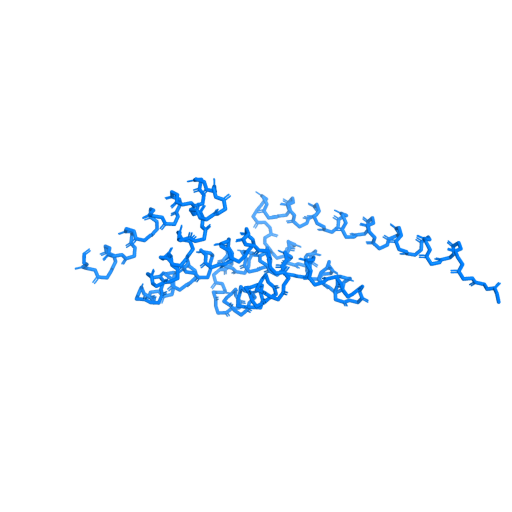.00 98.88 82 GLU A N 1
ATOM 650 C CA . GLU A 1 82 ? 0.293 8.317 0.882 1.00 98.88 82 GLU A CA 1
ATOM 651 C C . GLU A 1 82 ? 0.796 8.691 -0.522 1.00 98.88 82 GLU A C 1
ATOM 653 O O . GLU A 1 82 ? 0.055 9.271 -1.327 1.00 98.88 82 GLU A O 1
ATOM 658 N N . GLU A 1 83 ? 2.036 8.316 -0.854 1.00 98.75 83 GLU A N 1
ATOM 659 C CA . GLU A 1 83 ? 2.588 8.505 -2.199 1.00 98.75 83 GLU A CA 1
ATOM 660 C C . GLU A 1 83 ? 1.826 7.661 -3.238 1.00 98.75 83 GLU A C 1
ATOM 662 O O . GLU A 1 83 ? 1.435 8.181 -4.286 1.00 98.75 83 GLU A O 1
ATOM 667 N N . ALA A 1 84 ? 1.530 6.392 -2.931 1.00 98.81 84 ALA A N 1
ATOM 668 C CA . ALA A 1 84 ? 0.746 5.512 -3.800 1.00 98.81 84 ALA A CA 1
ATOM 669 C C . ALA A 1 84 ? -0.684 6.033 -4.041 1.00 98.81 84 ALA A C 1
ATOM 671 O O . ALA A 1 84 ? -1.166 6.004 -5.174 1.00 98.81 84 ALA A O 1
ATOM 672 N N . ILE A 1 85 ? -1.350 6.560 -3.008 1.00 98.88 85 ILE A N 1
ATOM 673 C CA . ILE A 1 85 ? -2.679 7.186 -3.104 1.00 98.88 85 ILE A CA 1
ATOM 674 C C . ILE A 1 85 ? -2.622 8.411 -4.012 1.00 98.88 85 ILE A C 1
ATOM 676 O O . ILE A 1 85 ? -3.464 8.564 -4.896 1.00 98.88 85 ILE A O 1
ATOM 680 N N . THR A 1 86 ? -1.621 9.274 -3.819 1.00 98.81 86 THR A N 1
ATOM 681 C CA . THR A 1 86 ? -1.424 10.469 -4.651 1.00 98.81 86 THR A CA 1
ATOM 682 C C . THR A 1 86 ? -1.297 10.084 -6.121 1.00 98.81 86 THR A C 1
ATOM 684 O O . THR A 1 86 ? -1.987 10.639 -6.972 1.00 98.81 86 THR A O 1
ATOM 687 N N . ILE A 1 87 ? -0.489 9.068 -6.412 1.00 98.75 87 ILE A N 1
ATOM 688 C CA . ILE A 1 87 ? -0.308 8.540 -7.763 1.00 98.75 87 ILE A CA 1
ATOM 689 C C . ILE A 1 87 ? -1.603 7.976 -8.341 1.00 98.75 87 ILE A C 1
ATOM 691 O O . ILE A 1 87 ? 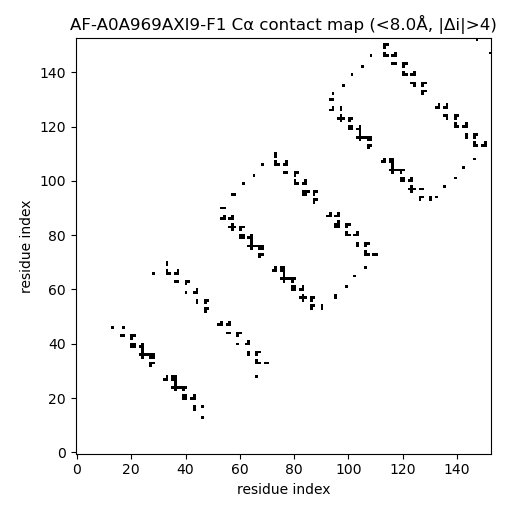-1.966 8.308 -9.466 1.00 98.75 87 ILE A O 1
ATOM 695 N N . ALA A 1 88 ? -2.312 7.138 -7.591 1.00 98.69 88 ALA A N 1
ATOM 696 C CA . ALA A 1 88 ? -3.551 6.535 -8.062 1.00 98.69 88 ALA A CA 1
ATOM 697 C C . ALA A 1 88 ? -4.636 7.595 -8.337 1.00 98.69 88 ALA A C 1
ATOM 699 O O . ALA A 1 88 ? -5.404 7.459 -9.290 1.00 98.69 88 ALA A O 1
ATOM 700 N N . ARG A 1 89 ? -4.656 8.699 -7.576 1.00 98.50 89 ARG A N 1
ATOM 701 C CA . ARG A 1 89 ? -5.485 9.883 -7.870 1.00 98.50 89 ARG A CA 1
ATOM 702 C C . ARG A 1 89 ? -5.058 10.578 -9.160 1.00 98.50 89 ARG A C 1
ATOM 704 O O . ARG A 1 89 ? -5.914 10.932 -9.966 1.00 98.50 89 ARG A O 1
ATOM 711 N N . GLU A 1 90 ? -3.754 10.767 -9.362 1.00 98.25 90 GLU A N 1
ATOM 712 C CA . GLU A 1 90 ? -3.185 11.385 -10.570 1.00 98.25 90 GLU A CA 1
ATOM 713 C C . GLU A 1 90 ? -3.505 10.582 -11.840 1.00 98.25 90 GLU A C 1
ATOM 715 O O . GLU A 1 90 ? -3.828 11.170 -12.874 1.00 98.25 90 GLU A O 1
ATOM 720 N N . THR A 1 91 ? -3.423 9.252 -11.774 1.00 97.94 91 THR A N 1
ATOM 721 C CA . THR A 1 91 ? -3.668 8.356 -12.918 1.00 97.94 91 THR A CA 1
ATOM 722 C C . THR A 1 91 ? -5.140 7.978 -13.084 1.00 97.94 91 THR A C 1
ATOM 724 O O . THR A 1 91 ? -5.528 7.476 -14.138 1.00 97.94 91 THR A O 1
ATOM 727 N N . GLY A 1 92 ? -5.974 8.233 -12.072 1.00 98.06 92 GLY A N 1
ATOM 728 C CA . GLY A 1 92 ? -7.380 7.835 -12.051 1.00 98.06 92 GLY A CA 1
ATOM 729 C C . GLY A 1 92 ? -7.600 6.345 -11.770 1.00 98.06 92 GLY A C 1
ATOM 730 O O . GLY A 1 92 ? -8.686 5.830 -12.045 1.00 98.06 92 GLY A O 1
ATOM 731 N N . ASP A 1 93 ? -6.603 5.638 -11.231 1.00 98.25 93 ASP A N 1
ATOM 732 C CA . ASP A 1 93 ? -6.748 4.234 -10.851 1.00 98.25 93 ASP A CA 1
ATOM 733 C C . ASP A 1 93 ? -7.564 4.109 -9.557 1.00 98.25 93 ASP A C 1
ATOM 735 O O . ASP A 1 93 ? -7.050 4.190 -8.429 1.00 98.25 93 ASP A O 1
ATOM 739 N N . ARG A 1 94 ? -8.880 3.899 -9.719 1.00 98.38 94 ARG A N 1
ATOM 740 C CA . ARG A 1 94 ? -9.756 3.722 -8.560 1.00 98.38 94 ARG A CA 1
ATOM 741 C C . ARG A 1 94 ? -9.518 2.461 -7.756 1.00 98.38 94 ARG A C 1
ATOM 743 O O . ARG A 1 94 ? -9.765 2.455 -6.550 1.00 98.38 94 ARG A O 1
ATOM 750 N N . THR A 1 95 ? -9.000 1.416 -8.379 1.00 98.00 95 THR A N 1
ATOM 751 C CA . THR A 1 95 ? -8.743 0.165 -7.667 1.00 98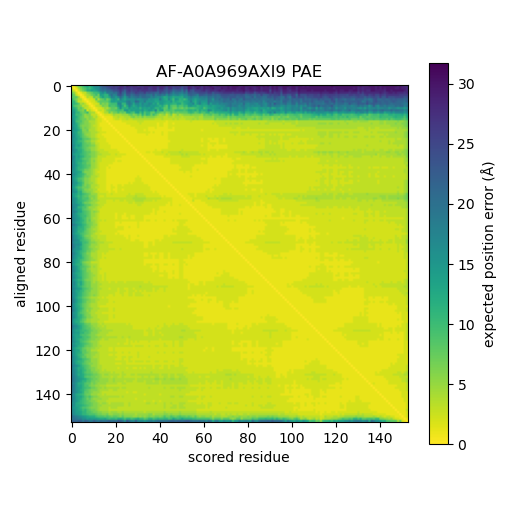.00 95 THR A CA 1
ATOM 752 C C . THR A 1 95 ? -7.552 0.333 -6.730 1.00 98.00 95 THR A C 1
ATOM 754 O O . THR A 1 95 ? -7.624 -0.060 -5.563 1.00 98.00 95 THR A O 1
ATOM 757 N N . GLU A 1 96 ? -6.488 0.969 -7.214 1.00 98.06 96 GLU A N 1
ATOM 758 C CA . GLU A 1 96 ? -5.240 1.118 -6.469 1.00 98.06 96 GLU A CA 1
ATOM 759 C C . GLU A 1 96 ? -5.332 2.107 -5.305 1.00 98.06 96 GLU A C 1
ATOM 761 O O . GLU A 1 96 ? -4.878 1.771 -4.212 1.00 98.06 96 GLU A O 1
ATOM 766 N N . GLU A 1 97 ? -5.996 3.265 -5.442 1.00 98.62 97 GLU A N 1
ATOM 767 C CA . GLU A 1 97 ? -6.159 4.143 -4.263 1.00 98.62 97 GLU A CA 1
ATOM 768 C C . GLU A 1 97 ? -7.070 3.495 -3.214 1.00 98.62 97 GLU A C 1
ATOM 770 O O . GLU A 1 97 ? -6.790 3.639 -2.033 1.00 98.62 97 GLU A O 1
ATOM 775 N N . GLY A 1 98 ? -8.109 2.737 -3.595 1.00 98.62 98 GLY A N 1
ATOM 776 C CA . GLY A 1 98 ? -8.930 2.028 -2.603 1.00 98.62 98 GLY A CA 1
ATOM 777 C C . GLY A 1 98 ? -8.122 1.001 -1.805 1.00 98.62 98 GLY A C 1
ATOM 778 O O . GLY A 1 98 ? -8.284 0.879 -0.591 1.00 98.62 98 GLY A O 1
ATOM 779 N N . ARG A 1 99 ? -7.212 0.288 -2.480 1.00 98.44 99 ARG A N 1
ATOM 780 C CA . ARG A 1 99 ? -6.288 -0.657 -1.841 1.00 98.44 99 ARG A CA 1
ATOM 781 C C . ARG A 1 99 ? -5.299 0.056 -0.916 1.00 98.44 99 ARG A C 1
ATOM 783 O O . ARG A 1 99 ? -5.120 -0.379 0.219 1.00 98.44 99 ARG A O 1
ATOM 790 N N . ALA A 1 100 ? -4.688 1.142 -1.382 1.00 98.75 100 ALA A N 1
ATOM 791 C CA . ALA A 1 100 ? -3.712 1.897 -0.604 1.00 98.75 100 ALA A CA 1
ATOM 792 C C . ALA A 1 100 ? -4.346 2.616 0.601 1.00 98.75 100 ALA A C 1
ATOM 794 O O . ALA A 1 100 ? -3.750 2.612 1.672 1.00 98.75 100 ALA A O 1
ATOM 795 N N . LEU A 1 101 ? -5.571 3.143 0.478 1.00 98.88 101 LEU A N 1
ATOM 796 C CA . LEU A 1 101 ? -6.326 3.725 1.598 1.00 98.88 101 LEU A CA 1
ATOM 797 C C . LEU A 1 101 ? -6.621 2.696 2.691 1.00 98.88 101 LEU A C 1
ATOM 799 O O . LEU A 1 101 ? -6.386 2.976 3.860 1.00 98.88 101 LEU A O 1
ATOM 803 N N . GLY A 1 102 ? -7.078 1.493 2.325 1.00 98.75 102 GLY A N 1
ATOM 804 C CA . GLY A 1 102 ? -7.324 0.428 3.304 1.00 98.75 102 GLY A CA 1
ATOM 805 C C . GLY A 1 102 ? -6.050 -0.011 4.035 1.00 98.75 102 GLY A C 1
ATOM 806 O O . GLY A 1 102 ? -6.068 -0.252 5.240 1.00 98.75 102 GLY A O 1
ATOM 807 N N . ASN A 1 103 ? -4.921 -0.059 3.325 1.00 98.75 103 ASN A N 1
ATOM 808 C CA . ASN A 1 103 ? -3.622 -0.359 3.927 1.00 98.75 103 ASN A CA 1
ATOM 809 C C . ASN A 1 103 ? -3.102 0.782 4.820 1.00 98.75 103 ASN A C 1
ATOM 811 O O . ASN A 1 103 ? -2.518 0.521 5.872 1.00 98.75 103 ASN A O 1
ATOM 815 N N . LEU A 1 104 ? -3.323 2.037 4.421 1.00 98.88 104 LEU A N 1
ATOM 816 C CA . LEU A 1 104 ? -2.987 3.211 5.222 1.00 98.88 104 LEU A CA 1
ATOM 817 C C . LEU A 1 104 ? -3.816 3.250 6.511 1.00 98.88 104 LEU A C 1
ATOM 819 O O . LEU A 1 104 ? -3.264 3.471 7.586 1.00 98.88 104 LEU A O 1
ATOM 823 N N . ALA A 1 105 ? -5.117 2.971 6.408 1.00 98.81 105 ALA A N 1
ATOM 824 C CA . ALA A 1 105 ? -6.014 2.839 7.548 1.00 98.81 105 ALA A CA 1
ATOM 825 C C . ALA A 1 105 ? -5.509 1.781 8.535 1.00 98.81 105 ALA A C 1
ATOM 827 O O . ALA A 1 105 ? -5.417 2.051 9.728 1.00 98.81 105 ALA A O 1
ATOM 828 N N . LEU A 1 106 ? -5.099 0.612 8.033 1.00 98.69 106 LEU A N 1
ATOM 829 C CA . LEU A 1 106 ? -4.527 -0.447 8.863 1.00 98.69 106 LEU A CA 1
ATOM 830 C C . LEU A 1 106 ? -3.232 -0.019 9.557 1.00 98.69 106 LEU A C 1
ATOM 832 O O . LEU A 1 106 ? -3.067 -0.284 10.740 1.00 98.69 106 LEU A O 1
ATOM 836 N N . ALA A 1 107 ? -2.344 0.699 8.868 1.00 98.69 107 ALA A N 1
ATOM 837 C CA . ALA A 1 107 ? -1.124 1.210 9.491 1.00 98.69 107 ALA A CA 1
ATOM 838 C C . ALA A 1 107 ? -1.413 2.222 10.617 1.00 98.69 107 ALA A C 1
ATOM 840 O O . ALA A 1 107 ? -0.702 2.241 11.622 1.00 98.69 107 ALA A O 1
ATOM 841 N N . TYR A 1 108 ? -2.451 3.051 10.475 1.00 98.75 108 TYR A N 1
ATOM 842 C CA . TYR A 1 108 ? -2.902 3.942 11.546 1.00 98.75 108 TYR A CA 1
ATOM 843 C C . TYR A 1 108 ? -3.560 3.186 12.705 1.00 98.75 108 TYR A C 1
ATOM 845 O O . TYR A 1 108 ? -3.295 3.509 13.865 1.00 98.75 108 TYR A O 1
ATOM 853 N N . ASP A 1 109 ? -4.358 2.161 12.408 1.00 98.19 109 ASP A N 1
ATOM 854 C CA . ASP A 1 109 ? -4.969 1.271 13.402 1.00 98.19 109 ASP A CA 1
ATOM 855 C C . ASP A 1 109 ? -3.894 0.564 14.247 1.00 98.19 109 ASP A C 1
ATOM 857 O O . ASP A 1 109 ? -3.943 0.608 15.476 1.00 98.19 109 ASP A O 1
ATOM 861 N N . ASP A 1 110 ? -2.845 0.041 13.603 1.00 97.56 110 ASP A N 1
ATOM 862 C CA . ASP A 1 110 ? -1.692 -0.594 14.258 1.00 97.56 110 ASP A CA 1
ATOM 863 C C . ASP A 1 110 ? -0.896 0.374 15.159 1.00 97.56 110 ASP A C 1
ATOM 865 O O . ASP A 1 110 ? -0.252 -0.047 16.127 1.00 97.56 110 ASP A O 1
ATOM 869 N N . LEU A 1 111 ? -0.945 1.679 14.871 1.00 98.00 111 LEU A N 1
ATOM 870 C CA . LEU A 1 111 ? -0.374 2.742 15.710 1.00 98.00 111 LEU A CA 1
ATOM 871 C C . LEU A 1 111 ? -1.326 3.222 16.819 1.00 98.00 111 LEU A C 1
ATOM 873 O O . LEU A 1 111 ? -0.957 4.098 17.607 1.00 98.00 111 LEU A O 1
ATOM 877 N N . GLY A 1 112 ? -2.539 2.672 16.899 1.00 97.38 112 GLY A N 1
ATOM 878 C CA . GLY A 1 112 ? -3.574 3.076 17.849 1.00 97.38 112 GLY A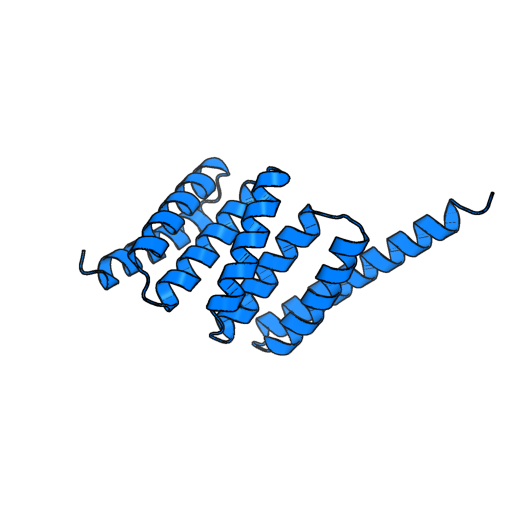 CA 1
ATOM 879 C C . GLY A 1 112 ? -4.269 4.394 17.498 1.00 97.38 112 GLY A C 1
ATOM 880 O O . GLY A 1 112 ? -4.910 4.995 18.359 1.00 97.38 112 GLY A O 1
ATOM 881 N N . GLN A 1 113 ? -4.127 4.872 16.260 1.00 98.38 113 GLN A N 1
ATOM 882 C CA . GLN A 1 113 ? -4.746 6.102 15.755 1.00 98.38 113 GLN A CA 1
ATOM 883 C C . GLN A 1 113 ? -6.111 5.779 15.130 1.00 98.38 113 GLN A C 1
ATOM 885 O O . GLN A 1 113 ? -6.333 5.958 13.931 1.00 98.38 113 GLN A O 1
ATOM 890 N N . TYR A 1 114 ? -7.018 5.257 15.958 1.00 98.06 114 TYR A N 1
ATOM 891 C CA . TYR A 1 114 ? -8.267 4.636 15.514 1.00 98.06 114 TYR A CA 1
ATOM 892 C C . TYR A 1 114 ? -9.202 5.599 14.780 1.00 98.06 114 TYR A C 1
ATOM 894 O O . TYR A 1 114 ? -9.805 5.205 13.786 1.00 98.06 114 TYR A O 1
ATOM 902 N N . GLU A 1 115 ? -9.306 6.861 15.204 1.00 98.19 115 GLU A N 1
ATOM 903 C CA . GLU A 1 115 ? -10.149 7.846 14.517 1.00 98.19 115 GLU A CA 1
ATOM 904 C C . GLU A 1 115 ? -9.689 8.088 13.072 1.00 98.19 115 GLU A C 1
ATOM 906 O O . GLU A 1 115 ? -10.507 8.100 12.158 1.00 98.19 115 GLU A O 1
ATOM 911 N N . GLN A 1 116 ? -8.377 8.208 12.847 1.00 98.12 116 GLN A N 1
ATOM 912 C CA . GLN A 1 116 ? -7.821 8.379 11.500 1.00 98.12 116 GLN A CA 1
ATOM 913 C C . GLN A 1 116 ? -8.007 7.114 10.655 1.00 98.12 116 GLN A C 1
ATOM 915 O O . GLN A 1 116 ? -8.318 7.203 9.468 1.00 98.12 116 GLN A O 1
ATOM 920 N N . ALA A 1 117 ? -7.839 5.936 11.261 1.00 98.62 117 ALA A N 1
ATOM 921 C CA . ALA A 1 117 ? -8.076 4.664 10.590 1.00 98.62 117 ALA A CA 1
ATOM 922 C C . ALA A 1 117 ? -9.540 4.512 10.147 1.00 98.62 117 ALA A C 1
ATOM 924 O O . ALA A 1 117 ? -9.793 4.081 9.024 1.00 98.62 117 ALA A O 1
ATOM 925 N N . ILE A 1 118 ? -10.497 4.903 10.995 1.00 98.75 118 ILE A N 1
ATOM 926 C CA . ILE A 1 118 ? -11.937 4.869 10.701 1.00 98.75 118 ILE A CA 1
ATOM 927 C C . ILE A 1 118 ? -12.258 5.690 9.450 1.00 98.75 118 ILE A C 1
ATOM 929 O O . ILE A 1 118 ? -12.829 5.138 8.508 1.00 98.75 118 ILE A O 1
ATOM 933 N N . ASP A 1 119 ? -11.830 6.955 9.402 1.00 98.69 119 ASP A N 1
ATOM 934 C CA . ASP A 1 119 ? -12.093 7.844 8.261 1.00 98.69 119 ASP A CA 1
ATOM 935 C C . ASP A 1 119 ? -11.563 7.239 6.945 1.00 98.69 119 ASP A C 1
ATOM 937 O O . ASP A 1 119 ? -12.238 7.235 5.910 1.00 98.69 119 ASP A O 1
ATOM 941 N N . LEU A 1 120 ? -10.362 6.657 6.992 1.00 98.81 120 LEU A N 1
ATOM 942 C CA . LEU A 1 120 ? -9.719 6.038 5.832 1.00 98.81 120 LEU A CA 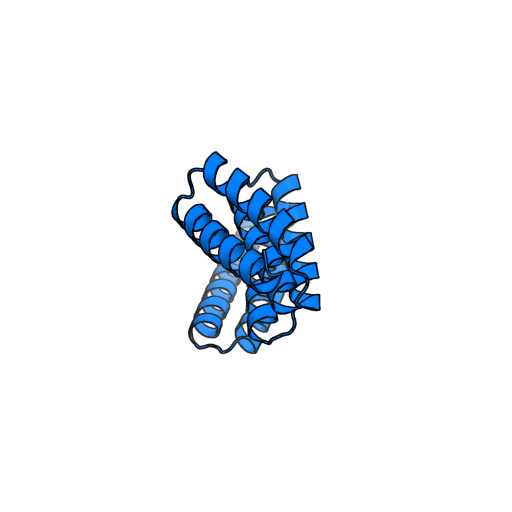1
ATOM 943 C C . LEU A 1 120 ? -10.377 4.714 5.418 1.00 98.81 120 LEU A C 1
ATOM 945 O O . LEU A 1 120 ? -10.511 4.444 4.221 1.00 98.81 120 LEU A O 1
ATOM 949 N N . TYR A 1 121 ? -10.818 3.886 6.371 1.00 98.88 121 TYR A N 1
ATOM 950 C CA . TYR A 1 121 ? -11.577 2.673 6.063 1.00 98.88 121 TYR A CA 1
ATOM 951 C C . TYR A 1 121 ? -12.911 3.008 5.392 1.00 98.88 121 TYR A C 1
ATOM 953 O O . TYR A 1 121 ? -13.295 2.329 4.437 1.00 98.88 121 TYR A O 1
ATOM 961 N N . GLU A 1 122 ? -13.614 4.049 5.843 1.00 98.81 122 GLU A N 1
ATOM 962 C CA . GLU A 1 122 ? -14.856 4.505 5.211 1.00 98.81 122 GLU A CA 1
ATOM 963 C C . GLU A 1 122 ? -14.627 4.960 3.763 1.00 98.81 122 GLU A C 1
ATOM 965 O O . GLU A 1 122 ? -15.383 4.565 2.864 1.00 98.81 122 GLU A O 1
ATOM 970 N N . GLU A 1 123 ? -13.554 5.715 3.511 1.00 98.75 123 GLU A N 1
ATOM 971 C CA . GLU A 1 123 ? -13.157 6.126 2.160 1.00 98.75 123 GLU A CA 1
ATOM 972 C C . GLU A 1 123 ? -12.822 4.909 1.275 1.00 98.75 123 GLU A C 1
ATOM 974 O O . GLU A 1 123 ? -13.346 4.771 0.162 1.00 98.75 123 GLU A O 1
ATOM 979 N N . ALA A 1 124 ? -12.033 3.961 1.793 1.00 98.81 124 ALA A N 1
ATOM 980 C CA . ALA A 1 124 ? -11.688 2.723 1.094 1.00 98.81 124 ALA A CA 1
ATOM 981 C C . ALA A 1 124 ? -12.928 1.870 0.763 1.00 98.81 124 ALA A C 1
ATOM 983 O O . ALA A 1 124 ? -13.022 1.307 -0.332 1.00 98.81 124 ALA A O 1
ATOM 984 N N . ILE A 1 125 ? -13.914 1.800 1.666 1.00 98.88 125 ILE A N 1
ATOM 985 C CA . ILE A 1 125 ? -15.198 1.109 1.447 1.00 98.88 125 ILE A CA 1
ATOM 986 C C . ILE A 1 125 ? -16.002 1.783 0.335 1.00 98.88 125 ILE A C 1
ATOM 988 O O . ILE A 1 125 ? -16.572 1.089 -0.514 1.00 98.88 125 ILE A O 1
ATOM 992 N N . ALA A 1 126 ? -16.072 3.116 0.331 1.00 98.81 126 ALA A N 1
ATOM 993 C CA . ALA A 1 126 ? -16.790 3.863 -0.698 1.00 98.81 126 ALA A CA 1
ATOM 994 C C . ALA A 1 126 ? -16.215 3.570 -2.091 1.00 98.81 126 ALA A C 1
ATOM 996 O O . ALA A 1 126 ? -16.964 3.219 -3.007 1.00 98.81 126 ALA A O 1
ATOM 997 N N . ILE A 1 127 ? -14.888 3.593 -2.218 1.00 98.69 127 ILE A N 1
ATOM 998 C CA . ILE A 1 127 ? -14.191 3.245 -3.460 1.00 98.69 127 ILE A CA 1
ATOM 999 C C . ILE A 1 127 ? -14.395 1.773 -3.824 1.00 98.69 127 ILE A C 1
ATOM 1001 O O . ILE A 1 127 ? -14.689 1.456 -4.975 1.00 98.69 127 ILE A O 1
ATOM 1005 N N . ALA A 1 128 ? -14.274 0.850 -2.865 1.00 98.69 128 ALA A N 1
ATOM 1006 C CA . ALA A 1 128 ? -14.467 -0.575 -3.123 1.00 98.69 128 ALA A CA 1
ATOM 1007 C C . ALA A 1 128 ? -15.867 -0.865 -3.693 1.00 98.69 128 ALA A C 1
ATOM 1009 O O . ALA A 1 128 ? -16.013 -1.702 -4.587 1.00 98.69 128 ALA A O 1
ATOM 1010 N N . ARG A 1 129 ? -16.890 -0.134 -3.234 1.00 98.62 129 ARG A N 1
ATOM 1011 C CA . ARG A 1 129 ? -18.246 -0.187 -3.800 1.00 98.62 129 ARG A CA 1
ATOM 1012 C C . ARG A 1 129 ? -18.311 0.389 -5.209 1.00 98.62 129 ARG A C 1
ATOM 1014 O O . ARG A 1 129 ? -18.945 -0.231 -6.060 1.00 98.62 129 ARG A O 1
ATOM 1021 N N . GLU A 1 130 ? -17.671 1.532 -5.445 1.00 98.50 130 GLU A N 1
ATOM 1022 C CA . GLU A 1 130 ? -17.607 2.187 -6.759 1.00 98.50 130 GLU A CA 1
ATOM 1023 C C . GLU A 1 130 ? -17.030 1.250 -7.829 1.00 98.50 130 GLU A C 1
ATOM 1025 O O . GLU A 1 130 ? -17.637 1.071 -8.885 1.00 98.50 130 GLU A O 1
ATOM 1030 N N . VAL A 1 131 ? -15.907 0.588 -7.533 1.00 98.25 131 VAL A N 1
ATOM 1031 C CA . VAL A 1 131 ? -15.221 -0.312 -8.480 1.00 98.25 131 VAL A CA 1
ATOM 1032 C C . VAL A 1 131 ? -15.744 -1.754 -8.453 1.00 98.25 131 VAL A C 1
ATOM 1034 O O . VAL A 1 131 ? -15.250 -2.613 -9.181 1.00 98.25 131 VAL A O 1
ATOM 1037 N N . GLY A 1 132 ? -16.732 -2.059 -7.605 1.00 98.19 132 GLY A N 1
ATOM 1038 C CA . GLY A 1 132 ? -17.303 -3.403 -7.469 1.00 98.19 132 GLY A CA 1
ATOM 1039 C C . GLY A 1 132 ? -16.391 -4.435 -6.786 1.00 98.19 132 GLY A C 1
ATOM 1040 O O . GLY A 1 132 ? -16.651 -5.638 -6.881 1.00 98.19 132 GLY A O 1
ATOM 1041 N N . ASN A 1 133 ? -15.349 -4.004 -6.068 1.00 98.00 133 ASN A N 1
ATOM 1042 C CA . ASN A 1 133 ? -14.453 -4.874 -5.305 1.00 98.00 133 ASN A CA 1
ATOM 1043 C C . ASN A 1 133 ? -15.104 -5.326 -3.985 1.00 98.00 133 ASN A C 1
ATOM 1045 O O . ASN A 1 133 ? -14.842 -4.790 -2.907 1.00 98.00 133 ASN A O 1
ATOM 1049 N N . ARG A 1 134 ? -15.948 -6.359 -4.065 1.00 98.06 134 ARG A N 1
ATOM 1050 C CA . ARG A 1 134 ? -16.688 -6.871 -2.900 1.00 98.06 134 ARG A CA 1
ATOM 1051 C C . ARG A 1 134 ? -15.788 -7.463 -1.810 1.00 98.06 134 ARG A C 1
ATOM 1053 O O . ARG A 1 134 ? -16.139 -7.402 -0.637 1.00 98.06 134 ARG A O 1
ATOM 1060 N N . VAL A 1 135 ? -14.644 -8.034 -2.195 1.00 98.00 135 VAL A N 1
ATOM 1061 C CA . VAL A 1 135 ? -13.671 -8.595 -1.244 1.00 98.00 135 VAL A CA 1
ATOM 1062 C C . VAL A 1 135 ? -13.016 -7.470 -0.448 1.00 98.00 135 VAL A C 1
ATOM 1064 O O . VAL A 1 135 ? -13.003 -7.524 0.778 1.00 98.00 135 VAL A O 1
ATOM 1067 N N . GLY A 1 136 ? -12.549 -6.423 -1.134 1.00 97.31 136 GLY A N 1
ATOM 1068 C CA . GLY A 1 136 ? -11.990 -5.233 -0.494 1.00 97.31 136 GLY A CA 1
ATOM 1069 C C . GLY A 1 136 ? -12.997 -4.526 0.412 1.00 97.31 136 GLY A C 1
ATOM 1070 O O . GLY A 1 136 ? -12.642 -4.137 1.519 1.00 97.31 136 GLY A O 1
ATOM 1071 N N . GLU A 1 137 ? -14.264 -4.418 0.001 1.00 98.50 137 GLU A N 1
ATOM 1072 C CA . GLU A 1 137 ? -15.322 -3.870 0.861 1.00 98.50 137 GLU A CA 1
ATOM 1073 C C . GLU A 1 137 ? -15.448 -4.664 2.171 1.00 98.50 137 GLU A C 1
ATOM 1075 O O . GLU A 1 137 ? -15.448 -4.067 3.245 1.00 98.50 137 GLU A O 1
ATOM 1080 N N . GLY A 1 138 ? -15.528 -5.996 2.093 1.00 98.50 138 GLY A N 1
ATOM 1081 C CA . GLY A 1 138 ? -15.679 -6.846 3.275 1.00 98.50 138 GLY A CA 1
ATOM 1082 C C . GLY A 1 138 ? -14.484 -6.774 4.231 1.00 98.50 138 GLY A C 1
ATOM 1083 O O . GLY A 1 138 ? -14.683 -6.730 5.443 1.00 98.50 138 GLY A O 1
ATOM 1084 N N . ILE A 1 139 ? -13.257 -6.716 3.698 1.00 98.44 139 ILE A N 1
ATOM 1085 C CA . ILE A 1 139 ? -12.035 -6.562 4.505 1.00 98.44 139 ILE A CA 1
ATOM 1086 C C . ILE A 1 139 ? -12.068 -5.235 5.269 1.00 98.44 139 ILE A C 1
ATOM 1088 O O . ILE A 1 139 ? -11.938 -5.231 6.492 1.00 98.44 139 ILE A O 1
ATOM 1092 N N . ASN A 1 140 ? -12.311 -4.121 4.571 1.00 98.62 140 ASN A N 1
ATOM 1093 C CA . ASN A 1 140 ? -12.334 -2.805 5.208 1.00 98.62 140 ASN A CA 1
ATOM 1094 C C . ASN A 1 140 ? -13.494 -2.667 6.209 1.00 98.62 140 ASN A C 1
ATOM 1096 O O . ASN A 1 140 ? -13.313 -2.064 7.256 1.00 98.62 140 ASN A O 1
ATOM 1100 N N . GLN A 1 141 ? -14.663 -3.266 5.950 1.00 98.69 141 GLN A N 1
ATOM 1101 C CA . GLN A 1 141 ? -15.771 -3.297 6.919 1.00 98.69 141 GLN A CA 1
ATOM 1102 C C . GLN A 1 141 ? -15.420 -4.068 8.193 1.00 98.69 141 GLN A C 1
ATOM 1104 O O . GLN A 1 141 ? -15.777 -3.638 9.290 1.00 98.69 141 GLN A O 1
ATOM 1109 N N . GLY A 1 142 ? -14.738 -5.207 8.053 1.00 98.50 142 GLY A N 1
ATOM 1110 C CA . GLY A 1 142 ? -14.268 -5.986 9.195 1.00 98.50 142 GLY A CA 1
ATOM 1111 C C . GLY A 1 142 ? -13.298 -5.182 10.054 1.00 98.50 142 GLY A C 1
ATOM 1112 O O . GLY A 1 142 ? -13.497 -5.074 11.263 1.00 98.50 142 GLY A O 1
ATOM 1113 N N . ASN A 1 143 ? -12.304 -4.560 9.418 1.00 98.50 143 ASN A N 1
ATOM 1114 C CA . ASN A 1 143 ? -11.317 -3.745 10.119 1.00 98.50 143 ASN A CA 1
ATOM 1115 C C . ASN A 1 143 ? -11.929 -2.481 10.735 1.00 98.50 143 ASN A C 1
ATOM 1117 O O . ASN A 1 143 ? -11.614 -2.152 11.872 1.00 98.50 143 ASN A O 1
ATOM 1121 N N . LEU A 1 144 ? -12.866 -1.825 10.047 1.00 98.56 144 LEU A N 1
ATOM 1122 C CA . LEU A 1 144 ? -13.612 -0.689 10.589 1.00 98.56 144 LEU A CA 1
ATOM 1123 C C . LEU A 1 144 ? -14.343 -1.062 11.888 1.00 98.56 144 LEU A C 1
ATOM 1125 O O . LEU A 1 144 ? -14.307 -0.316 12.863 1.00 98.56 144 LEU A O 1
ATOM 1129 N N . GLY A 1 145 ? -14.977 -2.238 11.929 1.00 98.19 145 GLY A N 1
ATOM 1130 C CA . GLY A 1 145 ? -15.626 -2.737 13.143 1.00 98.19 145 GLY A CA 1
ATOM 1131 C C . GLY A 1 145 ? -14.645 -2.984 14.294 1.00 98.19 145 GLY A C 1
ATOM 1132 O O . GLY A 1 145 ? -14.977 -2.709 15.447 1.00 98.19 145 GLY A O 1
ATOM 1133 N N . LEU A 1 146 ? -13.436 -3.468 13.991 1.00 98.19 146 LEU A N 1
ATOM 1134 C CA . LEU A 1 146 ? -12.367 -3.614 14.985 1.00 98.19 146 LEU A CA 1
ATOM 1135 C C . LEU A 1 146 ? -11.876 -2.252 15.488 1.00 98.19 146 LEU A C 1
ATOM 1137 O O . LEU A 1 146 ? -11.723 -2.089 16.696 1.00 98.19 146 LEU A O 1
ATOM 1141 N N . ALA A 1 147 ? -11.709 -1.271 14.600 1.00 98.06 147 ALA A N 1
ATOM 1142 C CA . ALA A 1 147 ? -11.287 0.078 14.965 1.00 98.06 147 ALA A CA 1
ATOM 1143 C C . ALA A 1 147 ? -12.303 0.760 15.901 1.00 98.06 147 ALA A C 1
ATOM 1145 O O . ALA A 1 147 ? -11.915 1.307 16.934 1.00 98.06 147 ALA A O 1
ATOM 1146 N N . TYR A 1 148 ? -13.610 0.651 15.622 1.00 98.00 148 TYR A N 1
ATOM 1147 C CA . TYR A 1 148 ? -14.653 1.131 16.543 1.00 98.00 148 TYR A CA 1
ATOM 1148 C C . TYR A 1 148 ? -14.594 0.433 17.905 1.00 98.00 148 TYR A C 1
ATOM 1150 O O . TYR A 1 148 ? -14.602 1.101 18.942 1.00 98.00 148 TYR A O 1
ATOM 1158 N N . ALA A 1 149 ? -14.441 -0.896 17.918 1.00 97.25 149 ALA A N 1
ATOM 1159 C CA . ALA A 1 149 ? -14.323 -1.650 19.162 1.00 97.25 149 ALA A CA 1
ATOM 1160 C C . ALA A 1 149 ? -13.095 -1.218 19.987 1.00 97.25 149 ALA A C 1
ATOM 1162 O O . ALA A 1 149 ? -13.197 -1.081 21.209 1.00 97.25 149 ALA A O 1
ATOM 1163 N N . SER A 1 150 ? -11.958 -0.959 19.334 1.00 95.75 150 SER A N 1
ATOM 1164 C CA . SER A 1 150 ? -10.733 -0.444 19.962 1.00 95.75 150 SER A CA 1
ATOM 1165 C C . SER A 1 150 ? -10.900 0.980 20.499 1.00 95.75 150 SER A C 1
ATOM 1167 O O . SER A 1 150 ? -10.373 1.299 21.567 1.00 95.75 150 SER A O 1
ATOM 1169 N N . LEU A 1 151 ? -11.682 1.814 19.810 1.00 94.00 151 LEU A N 1
ATOM 1170 C CA . LEU A 1 151 ? -12.056 3.158 20.257 1.00 94.00 151 LEU A CA 1
ATOM 1171 C C . LEU A 1 151 ? -13.088 3.144 21.407 1.00 94.00 151 LEU A C 1
ATOM 1173 O O . LEU A 1 151 ? -13.302 4.159 22.073 1.00 94.00 151 LEU A O 1
ATOM 1177 N N . GLY A 1 152 ? -13.705 1.990 21.678 1.00 91.31 152 GLY A N 1
ATOM 1178 C CA . GLY A 1 152 ? -14.729 1.814 22.708 1.00 91.31 152 GLY A CA 1
ATOM 1179 C C . GLY A 1 152 ? -16.121 2.283 22.279 1.00 91.31 152 GLY A C 1
ATOM 1180 O O . GLY A 1 152 ? -16.909 2.691 23.138 1.00 91.31 152 GLY A O 1
ATOM 1181 N N . GLN A 1 153 ? -16.402 2.253 20.974 1.00 75.38 153 GLN A N 1
ATOM 1182 C CA . GLN A 1 153 ? -17.666 2.667 20.356 1.00 75.38 153 GLN A CA 1
ATOM 1183 C C . GLN A 1 153 ? -18.419 1.486 19.739 1.00 75.38 153 GLN A C 1
ATOM 1185 O O . GLN A 1 153 ? -17.765 0.545 19.235 1.00 75.38 153 GLN A O 1
#

Secondary structure (DSSP, 8-state):
---SHHHHHHHHHHHHHHHHHHHHHHHHHHTT-HHHHHHHHHHHHHHHHHHT-HHHHHHHHHHHHHHHHHTT-HHHHHHHHHHHHHHHHHHT-HHHHHHHHHHHHHHHHHTT-HHHHHHHHHHHHHHHHHTT-HHHHHHHHHHHHHHHHHHT-

Radius of gyration: 17.32 Å; Cα contacts (8 Å, |Δi|>4): 197; chains: 1; bounding box: 39×28×60 Å

Mean predicted aligned error: 4.26 Å